Protein AF-A0ABD3YWT9-F1 (afdb_monomer_lite)

Secondary structure (DSSP, 8-state):
--TT-HHHHHHHHHHTT---HHHHHHHHHHHHHHHHHHHHHHHHHS--TTSPPPHHHHHHHHHHHHHHHHHHHHHHTGGGG-SSPEETTT--HHHHHHHHT--HHHHHHHHHHHHHHSS--HHHHHTSTT--HHHHHHHHHHEE-

Structure (mmCIF, N/CA/C/O backbone):
data_AF-A0ABD3YWT9-F1
#
_entry.id   AF-A0ABD3YWT9-F1
#
loop_
_atom_site.group_PDB
_atom_site.id
_atom_site.type_symbol
_atom_site.label_atom_id
_ato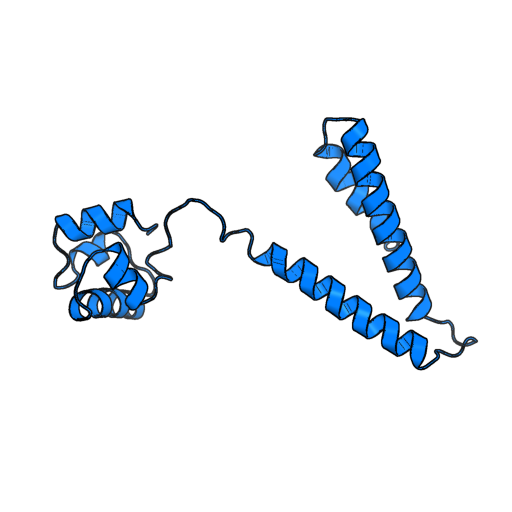m_site.label_alt_id
_atom_site.label_comp_id
_atom_site.label_asym_id
_atom_site.label_entity_id
_atom_site.label_seq_id
_atom_site.pdbx_PDB_ins_code
_atom_site.Cartn_x
_atom_site.Cartn_y
_atom_site.Cartn_z
_atom_site.occupancy
_atom_site.B_iso_or_equiv
_atom_site.auth_seq_id
_atom_site.auth_comp_id
_atom_site.auth_asym_id
_atom_site.auth_atom_id
_atom_site.pdbx_PDB_model_num
ATOM 1 N N . MET A 1 1 ? -4.348 1.782 -29.805 1.00 53.03 1 MET A N 1
ATOM 2 C CA . MET A 1 1 ? -3.128 2.455 -29.292 1.00 53.03 1 MET A CA 1
ATOM 3 C C . MET A 1 1 ? -2.032 1.419 -29.052 1.00 53.03 1 MET A C 1
ATOM 5 O O . MET A 1 1 ? -2.349 0.334 -28.583 1.00 53.03 1 MET A O 1
ATOM 9 N N . GLY A 1 2 ? -0.771 1.710 -29.394 1.00 62.09 2 GLY A N 1
ATOM 10 C CA . GLY A 1 2 ? 0.350 0.763 -29.243 1.00 62.09 2 GLY A CA 1
ATOM 11 C C . GLY A 1 2 ? 0.884 0.644 -27.805 1.00 62.09 2 GLY A C 1
ATOM 12 O O . GLY A 1 2 ? 0.723 1.565 -26.997 1.00 62.09 2 GLY A O 1
ATOM 13 N N . LYS A 1 3 ? 1.565 -0.471 -27.479 1.00 56.53 3 LYS A N 1
ATOM 14 C CA . LYS A 1 3 ? 2.123 -0.746 -26.132 1.00 56.53 3 LYS A CA 1
ATOM 15 C C . LYS A 1 3 ? 2.998 0.402 -25.596 1.00 56.53 3 LYS A C 1
ATOM 17 O O . LYS A 1 3 ? 2.856 0.759 -24.429 1.00 56.53 3 LYS A O 1
ATOM 22 N N . GLY A 1 4 ? 3.789 1.046 -26.460 1.00 61.28 4 GLY A N 1
ATOM 23 C CA . GLY A 1 4 ? 4.683 2.161 -26.112 1.00 61.28 4 GLY A CA 1
ATOM 24 C C . GLY A 1 4 ? 4.012 3.500 -25.773 1.00 61.28 4 GLY A C 1
ATOM 25 O O . GLY A 1 4 ? 4.690 4.395 -25.291 1.00 61.28 4 GLY A O 1
ATOM 26 N N . GLN A 1 5 ? 2.698 3.658 -25.970 1.00 73.19 5 GLN A N 1
ATOM 27 C CA . GLN A 1 5 ? 1.983 4.905 -25.648 1.00 73.19 5 GLN A CA 1
ATOM 28 C C . GLN A 1 5 ? 1.387 4.909 -24.230 1.00 73.19 5 GLN A C 1
ATOM 30 O O . GLN A 1 5 ? 0.233 5.281 -24.033 1.00 73.19 5 GLN A O 1
ATOM 35 N N . TYR A 1 6 ? 2.134 4.427 -23.236 1.00 75.56 6 TYR A N 1
ATOM 36 C CA . TYR A 1 6 ? 1.657 4.367 -21.848 1.00 75.56 6 TYR A CA 1
ATOM 37 C C . TYR A 1 6 ? 1.515 5.755 -21.213 1.00 75.56 6 TYR A C 1
ATOM 39 O O . TYR A 1 6 ? 0.568 5.965 -20.466 1.00 75.56 6 TYR A O 1
ATOM 47 N N . ILE A 1 7 ? 2.375 6.710 -21.582 1.00 76.62 7 ILE A N 1
ATOM 48 C CA . ILE A 1 7 ? 2.304 8.111 -21.134 1.00 76.62 7 ILE A CA 1
ATOM 49 C C . ILE A 1 7 ? 0.966 8.728 -21.552 1.00 76.62 7 ILE A C 1
ATOM 51 O O . ILE A 1 7 ? 0.258 9.286 -20.726 1.00 76.62 7 ILE A O 1
ATOM 55 N N . ASN A 1 8 ? 0.560 8.522 -22.810 1.00 81.00 8 ASN A N 1
ATOM 56 C CA . ASN A 1 8 ? -0.718 9.019 -23.326 1.00 81.00 8 ASN A CA 1
ATOM 57 C C . ASN A 1 8 ? -1.921 8.387 -22.612 1.00 81.00 8 ASN A C 1
ATOM 59 O O . ASN A 1 8 ? -2.934 9.050 -22.430 1.00 81.00 8 ASN A O 1
ATOM 63 N N . ARG A 1 9 ? -1.820 7.113 -22.203 1.00 83.62 9 ARG A N 1
ATOM 64 C CA . ARG A 1 9 ? -2.879 6.436 -21.434 1.00 83.62 9 ARG A CA 1
ATOM 65 C C . ARG A 1 9 ? -2.971 6.959 -20.003 1.00 83.62 9 ARG A C 1
ATOM 67 O O . ARG A 1 9 ? -4.075 7.178 -19.525 1.00 83.62 9 ARG A O 1
ATOM 74 N N . LEU A 1 10 ? -1.827 7.163 -19.347 1.00 78.25 10 LEU A N 1
ATOM 75 C CA . LEU A 1 10 ? -1.756 7.797 -18.030 1.00 78.25 10 LEU A CA 1
ATOM 76 C C . LEU A 1 10 ? -2.359 9.198 -18.092 1.00 78.25 10 LEU A C 1
ATOM 78 O O . LEU A 1 10 ? -3.263 9.496 -17.321 1.00 78.25 10 LEU A O 1
ATOM 82 N N . TRP A 1 11 ? -1.919 10.013 -19.056 1.00 81.81 11 TRP A N 1
ATOM 83 C CA . TRP A 1 11 ? -2.442 11.359 -19.256 1.00 81.81 11 TRP A CA 1
ATOM 84 C C . TRP A 1 11 ? -3.956 11.364 -19.467 1.00 81.81 11 TRP A C 1
ATOM 86 O O . TRP A 1 11 ? -4.648 12.058 -18.736 1.00 81.81 11 TRP A O 1
ATOM 96 N N . ALA A 1 12 ? -4.473 10.543 -20.387 1.00 83.19 12 ALA A N 1
ATOM 97 C CA . ALA A 1 12 ? -5.911 10.449 -20.643 1.00 83.19 12 ALA A CA 1
ATOM 98 C C . ALA A 1 12 ? -6.717 10.080 -19.386 1.00 83.19 12 ALA A C 1
ATOM 100 O O . ALA A 1 12 ? -7.780 10.640 -19.165 1.00 83.19 12 ALA A O 1
ATOM 101 N N . PHE A 1 13 ? -6.196 9.187 -18.538 1.00 81.75 13 PHE A N 1
ATOM 102 C CA . PHE A 1 13 ? -6.847 8.833 -17.276 1.00 81.75 13 PHE A CA 1
ATOM 103 C C . PHE A 1 13 ? -6.912 10.010 -16.288 1.00 81.75 13 PHE A C 1
ATOM 105 O O . PHE A 1 13 ? -7.933 10.216 -15.640 1.00 81.75 13 PHE A O 1
ATOM 112 N N . MET A 1 14 ? -5.836 10.791 -16.160 1.00 77.69 14 MET A N 1
ATOM 113 C CA . MET A 1 14 ? -5.822 11.940 -15.244 1.00 77.69 14 MET A CA 1
ATOM 114 C C . MET A 1 14 ? -6.602 13.139 -15.787 1.00 77.69 14 MET A C 1
ATOM 116 O O . MET A 1 14 ? -7.187 13.878 -14.996 1.00 77.69 14 MET A O 1
ATOM 120 N N . ASP A 1 15 ? -6.625 13.328 -17.108 1.00 78.44 15 ASP A N 1
ATOM 121 C CA . ASP A 1 15 ? -7.277 14.454 -17.788 1.00 78.44 15 ASP A CA 1
ATOM 122 C C . ASP A 1 15 ? -8.766 14.586 -17.423 1.00 78.44 15 ASP A C 1
ATOM 124 O O . ASP A 1 15 ? -9.255 15.704 -17.239 1.00 78.44 15 ASP A O 1
ATOM 128 N N . ASP A 1 16 ? -9.441 13.446 -17.239 1.00 75.81 16 ASP A N 1
ATOM 129 C CA . ASP A 1 16 ? -10.857 13.339 -16.866 1.00 75.81 16 ASP A CA 1
ATOM 130 C C . ASP A 1 16 ? -11.125 13.727 -15.398 1.00 75.81 16 ASP A C 1
ATOM 132 O O . ASP A 1 16 ? -12.252 14.059 -15.030 1.00 75.81 16 ASP A O 1
ATOM 136 N N . SER A 1 17 ? -10.094 13.705 -14.547 1.00 74.75 17 SER A N 1
ATOM 137 C CA . SER A 1 17 ? -10.210 13.954 -13.100 1.00 74.75 17 SER A CA 1
ATOM 138 C C . SER A 1 17 ? -9.847 15.380 -12.670 1.00 74.75 17 SER A C 1
ATOM 140 O O . SER A 1 17 ? -10.109 15.765 -11.529 1.00 74.75 17 SER A O 1
ATOM 142 N N . ILE A 1 18 ? -9.270 16.188 -13.569 1.00 74.06 18 ILE A N 1
ATOM 143 C CA . ILE A 1 18 ? -8.785 17.539 -13.260 1.00 74.06 18 ILE A CA 1
ATOM 144 C C . ILE A 1 18 ? -9.646 18.577 -13.986 1.00 74.06 18 ILE A C 1
ATOM 146 O O . ILE A 1 18 ? -9.556 18.755 -15.200 1.00 74.06 18 ILE A O 1
ATOM 150 N N . THR A 1 19 ? -10.457 19.309 -13.222 1.00 74.44 19 THR A N 1
ATOM 151 C CA . THR A 1 19 ? -11.407 20.309 -13.741 1.00 74.44 19 THR A CA 1
ATOM 152 C C . THR A 1 19 ? -10.776 21.673 -14.042 1.00 74.44 19 THR A C 1
ATOM 154 O O . THR A 1 19 ? -11.304 22.422 -14.861 1.00 74.44 19 THR A O 1
ATOM 157 N N . SER A 1 20 ? -9.649 22.012 -13.404 1.00 81.44 20 SER A N 1
ATOM 158 C CA . SER A 1 20 ? -8.941 23.288 -13.594 1.00 81.44 20 SER A CA 1
ATOM 159 C C . SER A 1 20 ? -7.884 23.193 -14.697 1.00 81.44 20 SER A C 1
ATOM 161 O O . SER A 1 20 ? -7.031 22.308 -14.656 1.00 81.44 20 SER A O 1
ATOM 163 N N . SER A 1 21 ? -7.889 24.139 -15.643 1.00 76.62 21 SER A N 1
ATOM 164 C CA . SER A 1 21 ? -6.935 24.183 -16.761 1.00 76.62 21 SER A CA 1
ATOM 165 C C . SER A 1 21 ? -5.488 24.412 -16.313 1.00 76.62 21 SER A C 1
ATOM 167 O O . SER A 1 21 ? -4.594 23.725 -16.791 1.00 76.62 21 SER A O 1
ATOM 169 N N . SER A 1 22 ? -5.244 25.297 -15.342 1.00 75.19 22 SER A N 1
ATOM 170 C CA . SER A 1 22 ? -3.890 25.548 -14.824 1.00 75.19 22 SER A CA 1
ATOM 171 C C . SER A 1 22 ? -3.325 24.348 -14.060 1.00 75.19 22 SER A C 1
ATOM 173 O O . SER A 1 22 ? -2.145 24.022 -14.185 1.00 75.19 22 SER A O 1
ATOM 175 N N . ASN A 1 23 ? -4.175 23.641 -13.310 1.00 70.56 23 ASN A N 1
ATOM 176 C CA . ASN A 1 23 ? -3.776 22.402 -12.641 1.00 70.56 23 ASN A CA 1
ATOM 177 C C . ASN A 1 23 ? -3.558 21.270 -13.649 1.00 70.56 23 ASN A C 1
ATOM 179 O O . ASN A 1 23 ? -2.677 20.438 -13.441 1.00 70.56 23 ASN A O 1
ATOM 183 N N . LYS A 1 24 ? -4.326 21.252 -14.745 1.00 78.31 24 LYS A N 1
ATOM 184 C CA . LYS A 1 24 ? -4.158 20.304 -15.847 1.00 78.31 24 LYS A CA 1
ATOM 185 C C . LYS A 1 24 ? -2.799 20.508 -16.523 1.00 78.31 24 LYS A C 1
ATOM 187 O O . LYS A 1 24 ? -2.059 19.541 -16.670 1.00 78.31 24 LYS A O 1
ATOM 192 N N . ASP A 1 25 ? -2.405 21.745 -16.816 1.00 78.12 25 ASP A N 1
ATOM 193 C CA . ASP A 1 25 ? -1.090 22.043 -17.404 1.00 78.12 25 ASP A CA 1
ATOM 194 C C . ASP A 1 25 ? 0.075 21.630 -16.487 1.00 78.12 25 ASP A C 1
ATOM 196 O O . ASP A 1 25 ? 1.042 21.007 -16.938 1.00 78.12 25 ASP A O 1
ATOM 200 N N . LEU A 1 26 ? -0.032 21.908 -15.181 1.00 72.75 26 LEU A N 1
ATOM 201 C CA . LEU A 1 26 ? 0.981 21.499 -14.206 1.00 72.75 26 LEU A CA 1
ATOM 202 C C . LEU A 1 26 ? 1.060 19.969 -14.077 1.00 72.75 26 LEU A C 1
ATOM 204 O O . LEU A 1 26 ? 2.151 19.402 -14.156 1.00 72.75 26 LEU A O 1
ATOM 208 N N . ALA A 1 27 ? -0.081 19.288 -13.948 1.00 71.56 27 ALA A N 1
ATOM 209 C CA . ALA A 1 27 ? -0.135 17.828 -13.884 1.00 71.56 27 ALA A CA 1
ATOM 210 C C . ALA A 1 27 ? 0.442 17.189 -15.155 1.00 71.56 27 ALA A C 1
ATOM 212 O O . ALA A 1 27 ? 1.219 16.235 -15.075 1.00 71.56 27 ALA A O 1
ATOM 213 N N . LYS A 1 28 ? 0.143 17.762 -16.325 1.00 78.56 28 LYS A N 1
ATOM 214 C CA . LYS A 1 28 ? 0.700 17.318 -17.603 1.00 78.56 28 LYS A CA 1
ATOM 215 C C . LYS A 1 28 ? 2.220 17.401 -17.612 1.00 78.56 28 LYS A C 1
ATOM 217 O O . LYS A 1 28 ? 2.873 16.448 -18.025 1.00 78.56 28 LYS A O 1
ATOM 222 N N . SER A 1 29 ? 2.790 18.495 -17.106 1.00 77.50 29 SER A N 1
ATOM 223 C CA . SER A 1 29 ? 4.246 18.678 -17.061 1.00 77.50 29 SER A CA 1
ATOM 224 C C . SER A 1 29 ? 4.962 17.599 -16.235 1.00 77.50 29 SER A C 1
ATOM 226 O O . SER A 1 29 ? 6.009 17.099 -16.648 1.00 77.50 29 SER A O 1
ATOM 228 N N . HIS A 1 30 ? 4.372 17.168 -15.115 1.00 74.31 30 HIS A N 1
ATOM 229 C CA . HIS A 1 30 ? 4.922 16.090 -14.287 1.00 74.31 30 HIS A CA 1
ATOM 230 C C . HIS A 1 30 ? 4.876 14.738 -15.003 1.00 74.31 30 HIS A C 1
ATOM 232 O O . HIS A 1 30 ? 5.805 13.936 -14.910 1.00 74.31 30 HIS A O 1
ATOM 238 N N . VAL A 1 31 ? 3.800 14.489 -15.739 1.00 76.44 31 VAL A N 1
ATOM 239 C CA . VAL A 1 31 ? 3.556 13.217 -16.428 1.00 76.44 31 VAL A CA 1
ATOM 240 C C . VAL A 1 31 ? 4.420 13.108 -17.674 1.00 76.44 31 VAL A C 1
ATOM 242 O O . VAL A 1 31 ? 4.977 12.044 -17.943 1.00 76.44 31 VAL A O 1
ATOM 245 N N . ASP A 1 32 ? 4.603 14.221 -18.381 1.00 80.50 32 ASP A N 1
ATOM 246 C CA . ASP A 1 32 ? 5.551 14.340 -19.483 1.00 80.50 32 ASP A CA 1
ATOM 247 C C . ASP A 1 32 ? 6.988 14.116 -18.980 1.00 80.50 32 ASP A C 1
ATOM 249 O O . ASP A 1 32 ? 7.741 13.362 -19.599 1.00 80.50 32 ASP A O 1
ATOM 253 N N . TYR A 1 33 ? 7.358 14.688 -17.827 1.00 79.56 33 TYR A N 1
ATOM 254 C CA . TYR A 1 33 ? 8.665 14.457 -17.203 1.00 79.56 33 TYR A CA 1
ATOM 255 C C . TYR A 1 33 ? 8.881 12.983 -16.828 1.00 79.56 33 TYR A C 1
ATOM 257 O O . TYR A 1 33 ? 9.877 12.380 -17.240 1.00 79.56 33 TYR A O 1
ATOM 265 N N . LEU A 1 34 ? 7.932 12.379 -16.106 1.00 78.12 34 LEU A N 1
ATOM 266 C CA . LEU A 1 34 ? 7.980 10.963 -15.731 1.00 78.12 34 LEU A CA 1
ATOM 267 C C . LEU A 1 34 ? 8.063 10.068 -16.971 1.00 78.12 34 LEU A C 1
ATOM 269 O O . LEU A 1 34 ? 8.849 9.123 -17.019 1.00 78.12 34 LEU A O 1
ATOM 273 N N . GLY A 1 35 ? 7.275 10.384 -17.995 1.00 79.38 35 GLY A N 1
ATOM 274 C CA . GLY A 1 35 ? 7.262 9.670 -19.259 1.00 79.38 35 GLY A CA 1
ATOM 275 C C . GLY A 1 35 ? 8.592 9.745 -20.006 1.00 79.38 35 GLY A C 1
ATOM 276 O O . GLY A 1 35 ? 9.118 8.715 -20.438 1.00 79.38 35 GLY A O 1
ATOM 277 N N . ALA A 1 36 ? 9.172 10.941 -20.112 1.00 82.12 36 ALA A N 1
ATOM 278 C CA . ALA A 1 36 ? 10.486 11.142 -20.714 1.00 82.12 36 ALA A CA 1
ATOM 279 C C . ALA A 1 36 ? 11.575 10.369 -19.955 1.00 82.12 36 ALA A C 1
ATOM 281 O O . ALA A 1 36 ? 12.426 9.723 -20.575 1.00 82.12 36 ALA A O 1
ATOM 282 N N . TRP A 1 37 ? 11.514 10.373 -18.622 1.00 81.38 37 TRP A N 1
ATOM 283 C CA . TRP A 1 37 ? 12.437 9.624 -17.775 1.00 81.38 37 TRP A CA 1
ATOM 284 C C . TRP A 1 37 ? 12.287 8.104 -17.943 1.00 81.38 37 TRP A C 1
ATOM 286 O O . TRP A 1 37 ? 13.281 7.423 -18.205 1.00 81.38 37 TRP A O 1
ATOM 296 N N . LEU A 1 38 ? 11.063 7.563 -17.892 1.00 76.12 38 LEU A N 1
ATOM 297 C CA . LEU A 1 38 ? 10.789 6.133 -18.098 1.00 76.12 38 LEU A CA 1
ATOM 298 C C . LEU A 1 38 ? 11.249 5.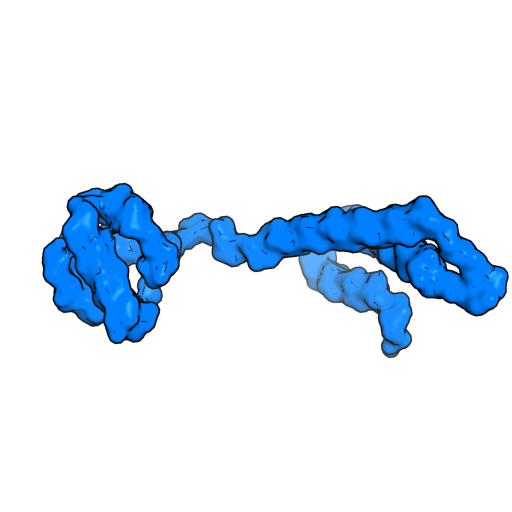668 -19.484 1.00 76.12 38 LEU A C 1
ATOM 300 O O . LEU A 1 38 ? 11.873 4.613 -19.621 1.00 76.12 38 LEU A O 1
ATOM 304 N N . GLN A 1 39 ? 10.991 6.467 -20.522 1.00 79.75 39 GLN A N 1
ATOM 305 C CA . GLN A 1 39 ? 11.435 6.161 -21.879 1.00 79.75 39 GLN A CA 1
ATOM 306 C C . GLN A 1 39 ? 12.966 6.213 -22.007 1.00 79.75 39 GLN A C 1
ATOM 308 O O . GLN A 1 39 ? 13.544 5.377 -22.707 1.00 79.75 39 GLN A O 1
ATOM 313 N N . GLY A 1 40 ? 13.623 7.160 -21.333 1.00 79.38 40 GLY A N 1
ATOM 314 C CA . GLY A 1 40 ? 15.082 7.240 -21.245 1.00 79.38 40 GLY A CA 1
ATOM 315 C C . GLY A 1 40 ? 15.683 5.999 -20.587 1.00 79.38 40 GLY A C 1
ATOM 316 O O . GLY A 1 40 ? 16.535 5.341 -21.184 1.00 79.38 40 GLY A O 1
ATOM 317 N N . SER A 1 41 ? 15.173 5.620 -19.415 1.00 72.56 41 SER A N 1
ATOM 318 C CA . SER A 1 41 ? 15.593 4.422 -18.676 1.00 72.56 41 SER A CA 1
ATOM 319 C C . SER A 1 41 ? 15.347 3.130 -19.463 1.00 72.56 41 SER A C 1
ATOM 321 O O . SER A 1 41 ? 16.206 2.246 -19.495 1.00 72.56 41 SER A O 1
ATOM 323 N N . TYR A 1 42 ? 14.218 3.026 -20.173 1.00 73.06 42 TYR A N 1
ATOM 324 C CA . TYR A 1 42 ? 13.931 1.889 -21.051 1.00 73.06 42 TYR A CA 1
ATOM 325 C C . TYR A 1 42 ? 14.948 1.771 -22.192 1.00 73.06 42 TYR A C 1
ATOM 327 O O . TYR A 1 42 ? 15.488 0.692 -22.423 1.00 73.06 42 TYR A O 1
ATOM 335 N N . LYS A 1 43 ? 15.262 2.876 -22.882 1.00 75.56 43 LYS A N 1
ATOM 336 C CA . LYS A 1 43 ? 16.278 2.888 -23.951 1.00 75.56 43 LYS A CA 1
ATOM 337 C C . LYS A 1 43 ? 17.666 2.522 -23.429 1.00 75.56 43 LYS A C 1
ATOM 339 O O . LYS A 1 43 ? 18.409 1.823 -24.109 1.00 75.56 43 LYS A O 1
ATOM 344 N N . LEU A 1 44 ? 18.001 2.988 -22.228 1.00 71.44 44 LEU A N 1
ATOM 345 C CA . LEU A 1 44 ? 19.285 2.729 -21.582 1.00 71.44 44 LEU A CA 1
ATOM 346 C C . LEU A 1 44 ? 19.461 1.243 -21.237 1.00 71.44 44 LEU A C 1
ATOM 348 O O . LEU A 1 44 ? 20.542 0.699 -21.412 1.00 71.44 44 LEU A O 1
ATOM 352 N N . THR A 1 45 ? 18.388 0.591 -20.784 1.00 68.31 45 THR A N 1
ATOM 353 C CA . THR A 1 45 ? 18.370 -0.834 -20.402 1.00 68.31 45 THR A CA 1
ATOM 354 C C . THR A 1 45 ? 18.157 -1.790 -21.575 1.00 68.31 45 THR A C 1
ATOM 356 O O . THR A 1 45 ? 18.521 -2.956 -21.476 1.00 68.31 45 THR A O 1
ATOM 359 N N . ASN A 1 46 ? 17.598 -1.309 -22.689 1.00 67.31 46 ASN A N 1
ATOM 360 C CA . ASN A 1 46 ? 17.294 -2.097 -23.887 1.00 67.31 46 ASN A CA 1
ATOM 361 C C . ASN A 1 46 ? 18.100 -1.587 -25.089 1.00 67.31 46 ASN A C 1
ATOM 363 O O . ASN A 1 46 ? 17.541 -1.208 -26.123 1.00 67.31 46 ASN A O 1
ATOM 367 N N . LYS A 1 47 ? 19.429 -1.547 -24.947 1.00 72.25 47 LYS A N 1
ATOM 368 C CA . LYS A 1 47 ? 20.328 -1.238 -26.063 1.00 72.25 47 LYS A CA 1
ATOM 369 C C . LYS A 1 47 ? 20.247 -2.333 -27.130 1.00 72.25 47 LYS A C 1
ATOM 371 O O . LYS A 1 47 ? 20.146 -3.518 -26.823 1.00 72.25 47 LYS A O 1
ATOM 376 N N . GLY A 1 48 ? 20.265 -1.923 -28.398 1.00 65.06 48 GLY A N 1
ATOM 377 C CA . GLY A 1 48 ? 20.327 -2.854 -29.525 1.00 65.06 48 GLY A CA 1
ATOM 378 C C . GLY A 1 48 ? 21.672 -3.581 -29.576 1.00 65.06 48 GLY A C 1
ATOM 379 O O . GLY A 1 48 ? 22.657 -3.101 -29.024 1.00 65.06 48 GLY A O 1
ATOM 380 N N . VAL A 1 49 ? 21.733 -4.693 -30.311 1.00 59.25 49 VAL A N 1
ATOM 381 C CA . VAL A 1 49 ? 22.909 -5.590 -30.428 1.00 59.25 49 VAL A CA 1
ATOM 382 C C . VAL A 1 49 ? 24.200 -4.933 -30.953 1.00 59.25 49 VAL A C 1
ATOM 384 O O . VAL A 1 49 ? 25.237 -5.579 -31.020 1.00 59.25 49 VAL A O 1
ATOM 387 N N . HIS A 1 50 ? 24.145 -3.653 -31.326 1.00 71.44 50 HIS A N 1
ATOM 388 C CA . HIS A 1 50 ? 25.269 -2.856 -31.819 1.00 71.44 50 HIS A CA 1
ATOM 389 C C . HIS A 1 50 ? 25.745 -1.781 -30.825 1.00 71.44 50 HIS A C 1
ATOM 391 O O . HIS A 1 50 ? 26.550 -0.930 -31.195 1.00 71.44 50 HIS A O 1
ATOM 397 N N . SER A 1 51 ? 25.236 -1.762 -29.590 1.00 76.25 51 SER A N 1
ATOM 398 C CA . SER A 1 51 ? 25.628 -0.787 -28.569 1.00 76.25 51 SER A CA 1
ATOM 399 C C . SER A 1 51 ? 25.924 -1.484 -27.247 1.00 76.25 51 SER A C 1
ATOM 401 O O . SER A 1 51 ? 25.107 -2.255 -26.751 1.00 76.25 51 SER A O 1
ATOM 403 N N . GLU A 1 52 ? 27.085 -1.193 -26.662 1.00 70.38 52 GLU A N 1
ATOM 404 C CA . GLU A 1 52 ? 27.458 -1.752 -25.365 1.00 70.38 52 GLU A CA 1
ATOM 405 C C . GLU A 1 52 ? 26.801 -0.983 -24.211 1.00 70.38 52 GLU A C 1
ATOM 407 O O . GLU A 1 52 ? 26.761 0.254 -24.182 1.00 70.38 52 GLU A O 1
ATOM 412 N N . LEU A 1 53 ? 26.256 -1.736 -23.254 1.00 75.75 53 LEU A N 1
ATOM 413 C CA . LEU A 1 53 ? 25.758 -1.225 -21.982 1.00 75.75 53 LEU A CA 1
ATOM 414 C C . LEU A 1 53 ? 26.937 -1.017 -21.034 1.00 75.75 53 LEU A C 1
ATOM 416 O O . LEU A 1 53 ? 27.648 -1.963 -20.702 1.00 75.75 53 LEU A O 1
ATOM 420 N N . THR A 1 54 ? 27.128 0.208 -20.556 1.00 81.88 54 THR A N 1
ATOM 421 C CA . THR A 1 54 ? 28.171 0.491 -19.569 1.00 81.88 54 THR A CA 1
ATOM 422 C C . THR A 1 54 ? 27.710 0.101 -18.164 1.00 81.88 54 THR A C 1
ATOM 424 O O . THR A 1 54 ? 26.522 0.150 -17.833 1.00 81.88 54 THR A O 1
ATOM 427 N N . GLN A 1 55 ? 28.661 -0.217 -17.285 1.00 79.69 55 GLN A N 1
ATOM 428 C CA . GLN A 1 55 ? 28.371 -0.511 -15.879 1.00 79.69 55 GLN A CA 1
ATOM 429 C C . GLN A 1 55 ? 27.638 0.647 -15.176 1.00 79.69 55 GLN A C 1
ATOM 431 O O . GLN A 1 55 ? 26.743 0.415 -14.363 1.00 79.69 55 GLN A O 1
ATOM 436 N N . ILE A 1 56 ? 27.986 1.899 -15.501 1.00 80.75 56 ILE A N 1
ATOM 437 C CA . ILE A 1 56 ? 27.356 3.099 -14.927 1.00 80.75 56 ILE A CA 1
ATOM 438 C C . ILE A 1 56 ? 25.886 3.189 -15.345 1.00 80.75 56 ILE A C 1
ATOM 440 O O . ILE A 1 56 ? 25.028 3.491 -14.518 1.00 80.75 56 ILE A O 1
ATOM 444 N N . GLU A 1 57 ? 25.582 2.913 -16.613 1.00 73.19 57 GLU A N 1
ATOM 445 C CA . GLU A 1 57 ? 24.211 2.896 -17.123 1.00 73.19 57 GLU A CA 1
ATOM 446 C C . GLU A 1 57 ? 23.377 1.798 -16.457 1.00 73.19 57 GLU A C 1
ATOM 448 O O . GLU A 1 57 ? 22.280 2.073 -15.967 1.00 73.19 57 GLU A O 1
ATOM 453 N N . ALA A 1 58 ? 23.924 0.583 -16.358 1.00 76.69 58 ALA A N 1
ATOM 454 C CA . ALA A 1 58 ? 23.269 -0.527 -15.667 1.00 76.69 58 ALA A CA 1
ATOM 455 C C . ALA A 1 58 ? 22.985 -0.186 -14.194 1.00 76.69 58 ALA A C 1
ATOM 457 O O . ALA A 1 58 ? 21.869 -0.371 -13.709 1.00 76.69 58 ALA A O 1
ATOM 458 N N . THR A 1 59 ? 23.973 0.390 -13.504 1.00 77.12 59 THR A N 1
ATOM 459 C CA . THR A 1 59 ? 23.840 0.824 -12.106 1.00 77.12 59 THR A CA 1
ATOM 460 C C . THR A 1 59 ? 22.729 1.863 -11.968 1.00 77.12 59 THR A C 1
ATOM 462 O O . THR A 1 59 ? 21.827 1.692 -11.150 1.00 77.12 59 THR A O 1
ATOM 465 N N . LYS A 1 60 ? 22.725 2.908 -12.806 1.00 79.25 60 LYS A N 1
ATOM 466 C CA . LYS A 1 60 ? 21.689 3.950 -12.769 1.00 79.25 60 LYS A CA 1
ATOM 467 C C . LYS A 1 60 ? 20.292 3.367 -12.951 1.00 79.25 60 LYS A C 1
ATOM 469 O O . LYS A 1 60 ? 19.408 3.705 -12.172 1.00 79.25 60 LYS A O 1
ATOM 474 N N . ALA A 1 61 ? 20.097 2.476 -13.920 1.00 74.56 61 ALA A N 1
ATOM 475 C CA . ALA A 1 61 ? 18.795 1.862 -14.167 1.00 74.56 61 ALA A CA 1
ATOM 476 C C . ALA A 1 61 ? 18.256 1.085 -12.954 1.00 74.56 61 ALA A C 1
ATOM 478 O O . ALA A 1 61 ? 17.078 1.212 -12.612 1.00 74.56 61 ALA A O 1
ATOM 479 N N . VAL A 1 62 ? 19.119 0.322 -12.275 1.00 77.56 62 VAL A N 1
ATOM 480 C CA . VAL A 1 62 ? 18.746 -0.440 -11.074 1.00 77.56 62 VAL A CA 1
ATOM 481 C C . VAL A 1 62 ? 18.334 0.499 -9.939 1.00 77.56 62 VAL A C 1
ATOM 483 O O . VAL A 1 62 ? 17.235 0.363 -9.403 1.00 77.56 62 VAL A O 1
ATOM 486 N N . PHE A 1 63 ? 19.166 1.490 -9.606 1.00 78.75 63 PHE A N 1
ATOM 487 C CA . PHE A 1 63 ? 18.873 2.436 -8.521 1.00 78.75 63 PHE A CA 1
ATOM 488 C C . PHE A 1 63 ? 17.598 3.241 -8.782 1.00 78.75 63 PHE A C 1
ATOM 490 O O . PHE A 1 63 ? 16.749 3.363 -7.904 1.00 78.75 63 PHE A O 1
ATOM 497 N N . HIS A 1 64 ? 17.428 3.739 -10.004 1.00 76.81 64 HIS A N 1
ATOM 498 C CA . HIS A 1 64 ? 16.239 4.482 -10.408 1.00 76.81 64 HIS A CA 1
ATOM 499 C C . HIS A 1 64 ? 14.953 3.653 -10.312 1.00 76.81 64 HIS A C 1
ATOM 501 O O . HIS A 1 64 ? 13.918 4.181 -9.910 1.00 76.81 64 HIS A O 1
ATOM 507 N N . THR A 1 65 ? 15.025 2.354 -10.612 1.00 75.69 65 THR A N 1
ATOM 508 C CA . THR A 1 65 ? 13.892 1.435 -10.438 1.00 75.69 65 THR A CA 1
ATOM 509 C C . THR A 1 65 ? 13.532 1.275 -8.961 1.00 75.69 65 THR A C 1
ATOM 511 O O . THR A 1 65 ? 12.361 1.380 -8.608 1.00 75.69 65 THR A O 1
ATOM 514 N N . TYR A 1 66 ? 14.523 1.074 -8.086 1.00 77.06 66 TYR A N 1
ATOM 515 C CA . TYR A 1 66 ? 14.278 0.942 -6.646 1.00 77.06 66 TYR A CA 1
ATOM 516 C C . TYR A 1 66 ? 13.699 2.210 -6.019 1.00 77.06 66 TYR A C 1
ATOM 518 O O . TYR A 1 66 ? 12.761 2.110 -5.233 1.00 77.06 66 TYR A O 1
ATOM 526 N N . LEU A 1 67 ? 14.216 3.386 -6.385 1.00 77.06 67 LEU A N 1
ATOM 527 C CA . LEU A 1 67 ? 13.692 4.664 -5.895 1.00 77.06 67 LEU A CA 1
ATOM 528 C C . LEU A 1 67 ? 12.230 4.861 -6.316 1.00 77.06 67 LEU A C 1
ATOM 530 O O . LEU A 1 67 ? 11.387 5.132 -5.472 1.00 77.06 67 LEU A O 1
ATOM 534 N N . MET A 1 68 ? 11.903 4.599 -7.585 1.00 75.00 68 MET A N 1
ATOM 535 C CA . MET A 1 68 ? 10.521 4.686 -8.069 1.00 75.00 68 MET A CA 1
ATOM 536 C C . MET A 1 68 ? 9.586 3.707 -7.346 1.00 75.00 68 MET A C 1
ATOM 538 O O . MET A 1 68 ? 8.465 4.065 -6.996 1.00 75.00 68 MET A O 1
ATOM 542 N N . ILE A 1 69 ? 10.022 2.462 -7.126 1.00 74.38 69 ILE A N 1
ATOM 543 C CA . ILE A 1 69 ? 9.230 1.480 -6.374 1.00 74.38 69 ILE A CA 1
ATOM 544 C C . ILE A 1 69 ? 9.024 1.955 -4.933 1.00 74.38 69 ILE A C 1
ATOM 546 O O . ILE A 1 69 ? 7.919 1.813 -4.421 1.00 74.38 69 ILE A O 1
ATOM 550 N N . SER A 1 70 ? 10.050 2.527 -4.295 1.00 73.19 70 SER A N 1
ATOM 551 C CA . SER A 1 70 ? 9.948 3.086 -2.942 1.00 73.19 70 SER A CA 1
ATOM 552 C C . SER A 1 70 ? 8.849 4.145 -2.856 1.00 73.19 70 SER A C 1
ATOM 554 O O . SER A 1 70 ? 8.007 4.063 -1.965 1.00 73.19 70 SER A O 1
ATOM 556 N N . ASP A 1 71 ? 8.810 5.073 -3.813 1.00 71.62 71 ASP A N 1
ATOM 557 C CA . ASP A 1 71 ? 7.783 6.117 -3.862 1.00 71.62 71 ASP A CA 1
ATOM 558 C C . ASP A 1 71 ? 6.387 5.516 -4.093 1.00 71.62 71 ASP A C 1
ATOM 560 O O . ASP A 1 71 ? 5.426 5.888 -3.430 1.00 71.62 71 ASP A O 1
ATOM 564 N N . ILE A 1 72 ? 6.249 4.525 -4.984 1.00 71.38 72 ILE A N 1
ATOM 565 C CA . ILE A 1 72 ? 4.960 3.845 -5.215 1.00 71.38 72 ILE A CA 1
ATOM 566 C C . ILE A 1 72 ? 4.483 3.102 -3.959 1.00 71.38 72 ILE A C 1
ATOM 568 O O . ILE A 1 72 ? 3.291 3.122 -3.649 1.00 71.38 72 ILE A O 1
ATOM 572 N N . LEU A 1 73 ? 5.392 2.441 -3.237 1.00 69.88 73 LEU A N 1
ATOM 573 C CA . LEU A 1 73 ? 5.065 1.688 -2.024 1.00 69.88 73 LEU A CA 1
ATOM 574 C C . LEU A 1 73 ? 4.502 2.582 -0.913 1.00 69.88 73 LEU A C 1
ATOM 576 O O . LEU A 1 73 ? 3.663 2.110 -0.144 1.00 69.88 73 LEU A O 1
ATOM 580 N N . GLU A 1 74 ? 4.902 3.853 -0.850 1.00 66.06 74 GLU A N 1
ATOM 581 C CA . GLU A 1 74 ? 4.309 4.835 0.067 1.00 66.06 74 GLU A CA 1
ATOM 582 C C . GLU A 1 74 ? 2.798 4.978 -0.175 1.00 66.06 74 GLU A C 1
ATOM 584 O O . GLU A 1 74 ? 1.999 4.954 0.764 1.00 66.06 74 GLU A O 1
ATOM 589 N N . TYR A 1 75 ? 2.387 5.016 -1.444 1.00 64.12 75 TYR A N 1
ATOM 590 C CA . TYR A 1 75 ? 0.990 5.215 -1.826 1.00 64.12 75 TYR A CA 1
ATOM 591 C C . TYR A 1 75 ? 0.131 3.945 -1.780 1.00 64.12 75 TYR A C 1
ATOM 593 O O . TYR A 1 75 ? -1.094 4.040 -1.696 1.00 64.12 75 TYR A O 1
ATOM 601 N N . ILE A 1 76 ? 0.737 2.753 -1.772 1.00 65.56 76 ILE A N 1
ATOM 602 C CA . ILE A 1 76 ? -0.000 1.481 -1.638 1.00 65.56 76 ILE A CA 1
ATOM 603 C C . ILE A 1 76 ? -0.653 1.345 -0.247 1.00 65.56 76 ILE A C 1
ATOM 605 O O . ILE A 1 76 ? -1.621 0.604 -0.094 1.00 65.56 76 ILE A O 1
ATOM 609 N N . ASN A 1 77 ? -0.204 2.114 0.751 1.00 56.91 77 ASN A N 1
ATOM 610 C CA . ASN A 1 77 ? -0.802 2.146 2.091 1.00 56.91 77 ASN A CA 1
ATOM 611 C C . ASN A 1 77 ? -1.761 3.329 2.337 1.00 56.91 77 ASN A C 1
ATOM 613 O O . ASN A 1 77 ? -2.123 3.574 3.489 1.00 56.91 77 ASN A O 1
ATOM 617 N N . LEU A 1 78 ? -2.221 4.047 1.303 1.00 53.50 78 LEU A N 1
ATOM 618 C CA . LEU A 1 78 ? -3.144 5.185 1.477 1.00 53.50 78 LEU A CA 1
ATOM 619 C C . LEU A 1 78 ? -4.508 4.824 2.097 1.00 53.50 78 LEU A C 1
ATOM 621 O O . LEU A 1 78 ? -5.191 5.710 2.605 1.00 53.50 78 LEU A O 1
ATOM 625 N N . GLU A 1 79 ? -4.873 3.542 2.167 1.00 49.94 79 GLU A N 1
ATOM 626 C CA . GLU A 1 79 ? -6.024 3.069 2.956 1.00 49.94 79 GLU A CA 1
ATOM 627 C C . GLU A 1 79 ? -5.838 3.286 4.480 1.00 49.94 79 GLU A C 1
ATOM 629 O O . GLU A 1 79 ? -6.791 3.159 5.245 1.00 49.94 79 GLU A O 1
ATOM 634 N N . LYS A 1 80 ? -4.634 3.643 4.964 1.00 51.69 80 LYS A N 1
ATOM 635 C CA . LYS A 1 80 ? -4.331 3.789 6.406 1.00 51.69 80 LYS A CA 1
ATOM 636 C C . LYS A 1 80 ? -4.286 5.220 6.945 1.00 51.69 80 LYS A C 1
ATOM 638 O O . LYS A 1 80 ? -3.939 5.407 8.109 1.00 51.69 80 LYS A O 1
ATOM 643 N N . HIS A 1 81 ? -4.704 6.213 6.162 1.00 45.09 81 HIS A N 1
ATOM 644 C CA . HIS A 1 81 ? -4.982 7.564 6.673 1.00 45.09 81 HIS A CA 1
ATOM 645 C C . HIS A 1 81 ? -6.459 7.949 6.547 1.00 45.09 81 HIS A C 1
ATOM 647 O O . HIS A 1 81 ? -6.812 9.111 6.355 1.00 45.09 81 HIS A O 1
ATOM 653 N N . SER A 1 82 ? -7.348 6.974 6.725 1.00 47.41 82 SER A N 1
ATOM 654 C CA . SER A 1 82 ? -8.688 7.288 7.194 1.00 47.41 82 SER A CA 1
ATOM 655 C C . SER A 1 82 ? -8.567 7.852 8.613 1.00 47.41 82 SER A C 1
ATOM 657 O O . SER A 1 82 ? -8.013 7.200 9.495 1.00 47.41 82 SER A O 1
ATOM 659 N N . ASN A 1 83 ? -9.161 9.015 8.880 1.00 52.62 83 ASN A N 1
ATOM 660 C CA . ASN A 1 83 ? -9.603 9.404 10.231 1.00 52.62 83 ASN A CA 1
ATOM 661 C C . ASN A 1 83 ? -10.732 8.469 10.746 1.00 52.62 83 ASN A C 1
ATOM 663 O O . ASN A 1 83 ? -11.623 8.887 11.484 1.00 52.62 83 ASN A O 1
ATOM 667 N N . GLY A 1 84 ? -10.741 7.220 10.288 1.00 58.28 84 GLY A N 1
ATOM 668 C CA . GLY A 1 84 ? -11.712 6.177 10.528 1.00 58.28 84 GLY A CA 1
ATOM 669 C C . GLY A 1 84 ? -11.089 5.148 11.442 1.00 58.28 84 GLY A C 1
ATOM 670 O O . GLY A 1 84 ? -9.881 4.913 11.455 1.00 58.28 84 GLY A O 1
ATOM 671 N N . LYS A 1 85 ? -11.947 4.623 12.290 1.00 72.56 85 LYS A N 1
ATOM 672 C CA . LYS A 1 85 ? -11.601 3.798 13.427 1.00 72.56 85 LYS A CA 1
ATOM 673 C C . LYS A 1 85 ? -10.721 2.631 12.991 1.00 72.56 85 LYS A C 1
ATOM 675 O O . LYS A 1 85 ? -10.914 2.036 11.936 1.00 72.56 85 LYS A O 1
ATOM 680 N N . LYS A 1 86 ? -9.735 2.277 13.810 1.00 82.62 86 LYS A N 1
ATOM 681 C CA . LYS A 1 86 ? -8.879 1.128 13.503 1.00 82.62 86 LYS A CA 1
ATOM 682 C C . LYS A 1 86 ? -9.740 -0.137 13.429 1.00 82.62 86 LYS A C 1
ATOM 684 O O . LYS A 1 86 ? -10.664 -0.286 14.219 1.00 82.62 86 LYS A O 1
ATOM 689 N N . ASN A 1 87 ? -9.445 -1.080 12.536 1.00 87.81 87 ASN A N 1
ATOM 690 C CA . ASN A 1 87 ? -10.158 -2.358 12.553 1.00 87.81 87 ASN A CA 1
ATOM 691 C C . ASN A 1 87 ? -9.760 -3.165 13.805 1.00 87.81 87 ASN A C 1
ATOM 693 O O . ASN A 1 87 ? -8.572 -3.435 14.027 1.00 87.81 87 ASN A O 1
ATOM 697 N N . ILE A 1 88 ? -10.732 -3.588 14.620 1.00 90.50 88 ILE A N 1
ATOM 698 C CA . ILE A 1 88 ? -10.482 -4.409 15.820 1.00 90.50 88 ILE A CA 1
ATOM 699 C C . ILE A 1 88 ? -9.789 -5.739 15.478 1.00 90.50 88 ILE A C 1
ATOM 701 O O . ILE A 1 88 ? -9.010 -6.283 16.271 1.00 90.50 88 ILE A O 1
ATOM 705 N N . ASN A 1 89 ? -10.017 -6.255 14.269 1.00 89.81 89 ASN A N 1
ATOM 706 C CA . ASN A 1 89 ? -9.407 -7.484 13.775 1.00 89.81 89 ASN A CA 1
ATOM 707 C C . ASN A 1 89 ? -7.910 -7.325 13.458 1.00 89.81 89 ASN A C 1
ATOM 709 O O . ASN A 1 89 ? -7.187 -8.316 13.400 1.00 89.81 89 ASN A O 1
ATOM 713 N N . GLU A 1 90 ? -7.411 -6.095 13.360 1.00 89.50 90 GLU A N 1
ATOM 714 C CA . GLU A 1 90 ? -5.994 -5.802 13.110 1.00 89.50 90 GLU A CA 1
ATOM 715 C C . GLU A 1 90 ? -5.296 -5.151 14.310 1.00 89.50 90 GLU A C 1
ATOM 717 O O . GLU A 1 90 ? -4.070 -5.051 14.342 1.00 89.50 90 GLU A O 1
ATOM 722 N N . ALA A 1 91 ? -6.063 -4.726 15.316 1.00 91.06 91 ALA A N 1
ATOM 723 C CA . ALA A 1 91 ? -5.538 -4.090 16.515 1.00 91.06 91 ALA A CA 1
ATOM 724 C C . ALA A 1 91 ? -4.576 -5.012 17.287 1.00 91.06 91 ALA A C 1
ATOM 726 O O . ALA A 1 91 ? -4.834 -6.213 17.480 1.00 91.06 91 ALA A O 1
ATOM 727 N N . SER A 1 92 ? -3.459 -4.442 17.736 1.00 93.56 92 SER A N 1
ATOM 728 C CA . SER A 1 92 ? -2.506 -5.100 18.626 1.00 93.56 92 SER A CA 1
ATOM 729 C C . SER A 1 92 ? -3.060 -5.180 20.052 1.00 93.56 92 SER A C 1
ATOM 731 O O . SER A 1 92 ? -4.008 -4.485 20.413 1.00 93.56 92 SER A O 1
ATOM 733 N N . ILE A 1 93 ? -2.465 -6.033 20.893 1.00 94.19 93 ILE A N 1
ATOM 734 C CA . ILE A 1 93 ? -2.873 -6.140 22.303 1.00 94.19 93 ILE A CA 1
ATOM 735 C C . ILE A 1 93 ? -2.709 -4.792 23.010 1.00 94.19 93 ILE A C 1
ATOM 737 O O . ILE A 1 93 ? -3.618 -4.378 23.721 1.00 94.19 93 ILE A O 1
ATOM 741 N N . ASP A 1 94 ? -1.588 -4.110 22.785 1.00 93.75 94 ASP A N 1
ATOM 742 C CA . ASP A 1 94 ? -1.287 -2.849 23.462 1.00 93.75 94 ASP A CA 1
ATOM 743 C C . ASP A 1 94 ? -2.253 -1.736 23.004 1.00 93.75 94 ASP A C 1
ATOM 745 O O . AS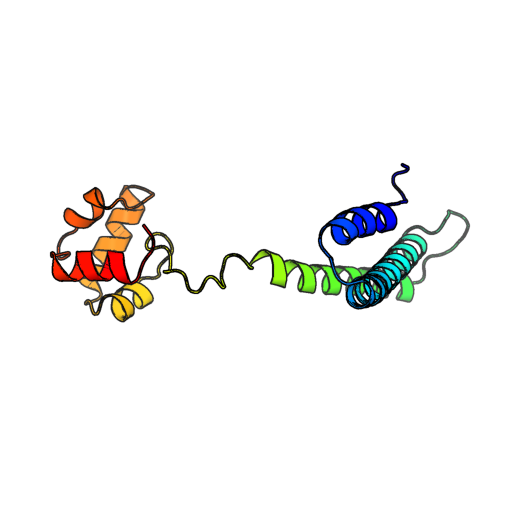P A 1 94 ? -2.709 -0.930 23.811 1.00 93.75 94 ASP A O 1
ATOM 749 N N . GLU A 1 95 ? -2.658 -1.738 21.730 1.00 91.81 95 GLU A N 1
ATOM 750 C CA . GLU A 1 95 ? -3.671 -0.808 21.211 1.00 91.81 95 GLU A CA 1
ATOM 751 C C . GLU A 1 95 ? -5.054 -1.060 21.812 1.00 91.81 95 GLU A C 1
ATOM 753 O O . GLU A 1 95 ? -5.747 -0.110 22.167 1.00 91.81 95 GLU A O 1
ATOM 758 N N . LEU A 1 96 ? -5.445 -2.328 21.979 1.00 94.06 96 LEU A N 1
ATOM 759 C CA . LEU A 1 96 ? -6.693 -2.686 22.654 1.00 94.06 96 LEU A CA 1
ATOM 760 C C . LEU A 1 96 ? -6.683 -2.243 24.123 1.00 94.06 96 LEU A C 1
ATOM 762 O O . LEU A 1 96 ? -7.703 -1.760 24.610 1.00 94.06 96 LEU A O 1
ATOM 766 N N . GLU A 1 97 ? -5.556 -2.387 24.828 1.00 95.06 97 GLU A N 1
ATOM 767 C CA . GLU A 1 97 ? -5.417 -1.918 26.215 1.00 95.06 97 GLU A CA 1
ATOM 768 C C . GLU A 1 97 ? -5.606 -0.401 26.316 1.00 95.06 97 GLU A C 1
ATOM 770 O O . GLU A 1 97 ? -6.413 0.060 27.126 1.00 95.06 97 GLU A O 1
ATOM 775 N N . VAL A 1 98 ? -4.906 0.359 25.468 1.00 93.25 98 VAL A N 1
ATOM 776 C CA . VAL A 1 98 ? -4.923 1.828 25.489 1.00 93.25 98 VAL A CA 1
ATOM 777 C C . VAL A 1 98 ? -6.275 2.382 25.041 1.00 93.25 98 VAL A C 1
ATOM 779 O O . VAL A 1 98 ? -6.859 3.204 25.743 1.00 93.25 98 VAL A O 1
ATOM 782 N N . MET A 1 99 ? -6.801 1.930 23.900 1.00 90.19 99 MET A N 1
ATOM 783 C CA . MET A 1 99 ? -8.023 2.503 23.320 1.00 90.19 99 MET A CA 1
ATOM 784 C C . MET A 1 99 ? -9.280 2.113 24.101 1.00 90.19 99 MET A C 1
ATOM 786 O O . MET A 1 99 ? -10.205 2.912 24.243 1.00 90.19 99 MET A O 1
ATOM 790 N N . LEU A 1 100 ? -9.330 0.896 24.652 1.00 92.00 100 LEU A N 1
ATOM 791 C CA . LEU A 1 100 ? -10.495 0.448 25.418 1.00 92.00 100 LEU A CA 1
ATOM 792 C C . LEU A 1 100 ? -10.387 0.779 26.912 1.00 92.00 100 LEU A C 1
ATOM 794 O O . LEU A 1 100 ? -11.412 0.730 27.603 1.00 92.00 100 LEU A O 1
ATOM 798 N N . ASP A 1 101 ? -9.202 1.174 27.396 1.00 93.25 101 ASP A N 1
ATOM 799 C CA . ASP A 1 101 ? -8.881 1.347 28.821 1.00 93.25 101 ASP A CA 1
ATOM 800 C C . ASP A 1 101 ? -9.170 0.050 29.598 1.00 93.25 101 ASP A C 1
ATOM 802 O O . ASP A 1 101 ? -10.009 -0.017 30.503 1.00 93.25 101 ASP A O 1
ATOM 806 N N . VAL A 1 102 ? -8.535 -1.040 29.154 1.00 93.81 102 VAL A N 1
ATOM 807 C CA . VAL A 1 102 ? -8.720 -2.389 29.710 1.00 93.81 102 VAL A CA 1
ATOM 808 C C . VAL A 1 102 ? -7.388 -3.024 30.086 1.00 93.81 102 VAL A C 1
ATOM 810 O O . VAL A 1 102 ? -6.350 -2.753 29.496 1.00 93.81 102 VAL A O 1
ATOM 813 N N . LYS A 1 103 ? -7.423 -3.946 31.053 1.00 96.00 103 LYS A N 1
ATOM 814 C CA . LYS A 1 103 ? -6.249 -4.747 31.425 1.00 96.00 103 LYS A CA 1
ATOM 815 C C . LYS A 1 103 ? -5.911 -5.771 30.337 1.00 96.00 103 LYS A C 1
ATOM 817 O O . LYS A 1 103 ? -6.819 -6.348 29.730 1.00 96.00 103 LYS A O 1
ATOM 822 N N . ARG A 1 104 ? -4.631 -6.147 30.239 1.00 95.06 104 ARG A N 1
ATOM 823 C CA . ARG A 1 104 ? -4.095 -7.152 29.297 1.00 95.06 104 ARG A CA 1
ATOM 824 C C . ARG A 1 104 ? -4.878 -8.451 29.209 1.00 95.06 104 ARG A C 1
ATOM 826 O O . ARG A 1 104 ? -4.939 -9.054 28.145 1.00 95.06 104 ARG A O 1
ATOM 833 N N . GLY A 1 105 ? -5.468 -8.903 30.316 1.00 96.19 105 GLY A N 1
ATOM 834 C CA . GLY A 1 105 ? -6.306 -10.104 30.334 1.00 96.19 105 GLY A CA 1
ATOM 835 C C . GLY A 1 105 ? -7.512 -10.001 29.394 1.00 96.19 105 GLY A C 1
ATOM 836 O O . GLY A 1 105 ? -7.771 -10.928 28.634 1.00 96.19 105 GLY A O 1
ATOM 837 N N . ILE A 1 106 ? -8.198 -8.855 29.385 1.00 94.25 106 ILE A N 1
ATOM 838 C CA . ILE A 1 106 ? -9.363 -8.615 28.520 1.00 94.25 106 ILE A CA 1
ATOM 839 C C . ILE A 1 106 ? -8.907 -8.466 27.064 1.00 94.25 106 ILE A C 1
ATOM 841 O O . ILE A 1 106 ? -9.470 -9.112 26.183 1.00 94.25 106 ILE A O 1
ATOM 845 N N . ALA A 1 107 ? -7.834 -7.709 26.812 1.00 96.00 107 ALA A N 1
ATOM 846 C CA . ALA A 1 107 ? -7.259 -7.573 25.471 1.00 96.00 107 ALA A CA 1
ATOM 847 C C . ALA A 1 107 ? -6.837 -8.935 24.878 1.00 96.00 107 ALA A C 1
ATOM 849 O O . ALA A 1 107 ? -7.134 -9.238 23.722 1.00 96.00 107 ALA A O 1
ATOM 850 N N . LYS A 1 108 ? -6.228 -9.815 25.688 1.00 96.56 108 LYS A N 1
ATOM 851 C CA . LYS A 1 108 ? -5.902 -11.194 25.287 1.00 96.56 108 LYS A CA 1
ATOM 852 C C . LYS A 1 108 ? -7.143 -12.021 24.960 1.00 96.56 108 LYS A C 1
ATOM 854 O O . LYS A 1 108 ? -7.097 -12.785 24.001 1.00 96.56 108 LYS A O 1
ATOM 859 N N . ASN A 1 109 ? -8.235 -11.876 25.710 1.00 96.19 109 ASN A N 1
ATOM 860 C CA . ASN A 1 109 ? -9.482 -12.586 25.412 1.00 96.19 109 ASN A CA 1
ATOM 861 C C . ASN A 1 109 ? -10.067 -12.159 24.058 1.00 96.19 109 ASN A C 1
ATOM 863 O O . ASN A 1 109 ? -10.539 -13.013 23.310 1.00 96.19 109 ASN A O 1
ATOM 867 N N . ILE A 1 110 ? -9.970 -10.870 23.713 1.00 94.00 110 ILE A N 1
ATOM 868 C CA . ILE A 1 110 ? -10.388 -10.344 22.405 1.00 94.00 110 ILE A CA 1
ATOM 869 C C . ILE A 1 110 ? -9.552 -10.955 21.279 1.00 94.00 110 ILE A C 1
ATOM 871 O O . ILE A 1 110 ? -10.105 -11.530 20.341 1.00 94.00 110 ILE A O 1
ATOM 875 N N . VAL A 1 111 ? -8.223 -10.921 21.404 1.00 94.69 111 VAL A N 1
ATOM 876 C CA . VAL A 1 111 ? -7.325 -11.525 20.406 1.00 94.69 111 VAL A CA 1
ATOM 877 C C . VAL A 1 111 ? -7.525 -13.039 20.308 1.00 94.69 111 VAL A C 1
ATOM 879 O O . VAL A 1 111 ? -7.515 -13.586 19.208 1.00 94.69 111 VAL A O 1
ATOM 882 N N . LYS A 1 112 ? -7.764 -13.728 21.428 1.00 95.06 112 LYS A N 1
ATOM 883 C CA . LYS A 1 112 ? -8.058 -15.166 21.433 1.00 95.06 112 LYS A CA 1
ATOM 884 C C . LYS A 1 112 ? -9.328 -15.469 20.640 1.00 95.06 112 LYS A C 1
ATOM 886 O O . LYS A 1 112 ? -9.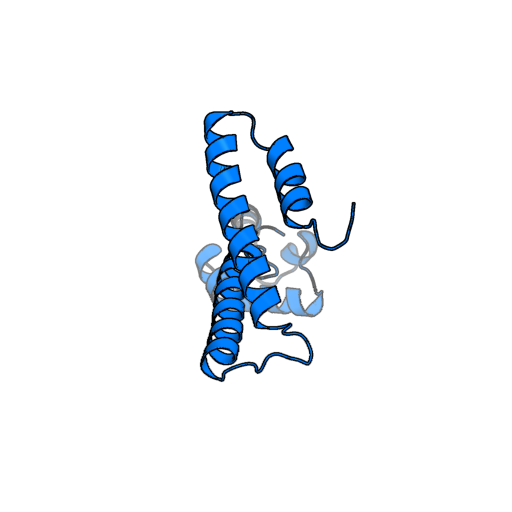295 -16.309 19.746 1.00 95.06 112 LYS A O 1
ATOM 891 N N . LYS A 1 113 ? -10.417 -14.742 20.909 1.00 94.44 113 LYS A N 1
ATOM 892 C CA . LYS A 1 113 ? -11.690 -14.917 20.200 1.00 94.44 113 LYS A CA 1
ATOM 893 C C . LYS A 1 113 ? -11.551 -14.613 18.703 1.00 94.44 113 LYS A C 1
ATOM 895 O O . LYS A 1 113 ? -12.150 -15.312 17.888 1.00 94.44 113 LYS A O 1
ATOM 900 N N . ARG A 1 114 ? -10.717 -13.629 18.345 1.00 93.31 114 ARG A N 1
ATOM 901 C CA . ARG A 1 114 ? -10.357 -13.314 16.955 1.00 93.31 114 ARG A CA 1
ATOM 902 C C . ARG A 1 114 ? -9.658 -14.485 16.270 1.00 93.31 114 ARG A C 1
ATOM 904 O O . ARG A 1 114 ? -10.068 -14.876 15.189 1.00 93.31 114 ARG A O 1
ATOM 911 N N . ILE A 1 115 ? -8.644 -15.069 16.908 1.00 91.62 115 ILE A N 1
ATOM 912 C CA . ILE A 1 115 ? -7.906 -16.216 16.356 1.00 91.62 115 ILE A CA 1
ATOM 913 C C . ILE A 1 115 ? -8.828 -17.431 16.183 1.00 91.62 115 ILE A C 1
ATOM 915 O O . ILE A 1 115 ? -8.746 -18.116 15.170 1.00 91.62 115 ILE A O 1
ATOM 919 N N . GLU A 1 116 ? -9.726 -17.679 17.138 1.00 92.38 116 GLU A N 1
ATOM 920 C CA . GLU A 1 116 ? -10.662 -18.812 17.090 1.00 92.38 116 GLU A CA 1
ATOM 921 C C . GLU A 1 116 ? -11.690 -18.710 15.950 1.00 92.38 116 GLU A C 1
ATOM 923 O O . GLU A 1 116 ? -12.102 -19.736 15.418 1.00 92.38 116 GLU A O 1
ATOM 928 N N . ASN A 1 117 ? -12.116 -17.498 15.579 1.00 90.25 117 ASN A N 1
ATOM 929 C CA . ASN A 1 117 ? -13.214 -17.280 14.623 1.00 90.25 117 ASN A CA 1
ATOM 930 C C . ASN A 1 117 ? -12.761 -16.643 13.297 1.00 90.25 117 ASN A C 1
ATOM 932 O O . ASN A 1 117 ? -13.571 -16.466 12.389 1.00 90.25 117 ASN A O 1
ATOM 936 N N . GLY A 1 118 ? -11.487 -16.264 13.178 1.00 86.62 118 GLY A N 1
ATOM 937 C CA . GLY A 1 118 ? -10.925 -15.508 12.055 1.00 86.62 118 GLY A CA 1
ATOM 938 C C . GLY A 1 118 ? -11.282 -14.020 12.096 1.00 86.62 118 GLY A C 1
ATOM 939 O O . GLY A 1 118 ? -10.391 -13.174 12.068 1.00 86.62 118 GLY A O 1
ATOM 940 N N . VAL A 1 119 ? -12.574 -13.703 12.207 1.00 88.44 119 VAL A N 1
ATOM 941 C CA . VAL A 1 119 ? -13.101 -12.331 12.253 1.00 88.44 119 VAL A CA 1
ATOM 942 C C . VAL A 1 119 ? -14.066 -12.185 13.427 1.00 88.44 119 VAL A C 1
ATOM 944 O O . VAL A 1 119 ? -14.915 -13.043 13.676 1.00 88.44 119 VAL A O 1
ATOM 947 N N . LEU A 1 120 ? -13.939 -11.090 14.169 1.00 90.44 120 LEU A N 1
ATOM 948 C CA . LEU A 1 120 ? -14.854 -10.719 15.236 1.00 90.44 120 LEU A CA 1
ATOM 949 C C . LEU A 1 120 ? -16.074 -10.010 14.658 1.00 90.44 120 LEU A C 1
ATOM 951 O O . LEU A 1 120 ? -15.956 -8.987 14.000 1.00 90.44 120 LEU A O 1
ATOM 955 N N . THR A 1 121 ? -17.258 -10.522 14.977 1.00 89.31 121 THR A N 1
ATOM 956 C CA . THR A 1 121 ? -18.529 -9.828 14.746 1.00 89.31 121 THR A CA 1
ATOM 957 C C . THR A 1 121 ? -19.054 -9.252 16.057 1.00 89.31 121 THR A C 1
ATOM 959 O O . THR A 1 121 ? -18.681 -9.698 17.145 1.00 89.31 121 THR A O 1
ATOM 962 N N . LEU A 1 122 ? -19.991 -8.304 15.982 1.00 87.38 122 LEU A N 1
ATOM 963 C CA . LEU A 1 122 ? -20.626 -7.711 17.167 1.00 87.38 122 LEU A CA 1
ATOM 964 C C . LEU A 1 122 ? -21.234 -8.735 18.135 1.00 87.38 122 LEU A C 1
ATOM 966 O O . LEU A 1 122 ? -21.253 -8.491 19.340 1.00 87.38 122 LEU A O 1
ATOM 970 N N . GLN A 1 123 ? -21.736 -9.864 17.630 1.00 87.94 123 GLN A N 1
ATOM 971 C CA . GLN A 1 123 ? -22.276 -10.920 18.488 1.00 87.94 123 GLN A CA 1
ATOM 972 C C . GLN A 1 123 ? -21.155 -11.673 19.201 1.00 87.94 123 GLN A C 1
ATOM 974 O O . GLN A 1 123 ? -21.205 -11.821 20.417 1.00 87.94 123 GLN A O 1
ATOM 979 N N . LEU A 1 124 ? -20.090 -12.036 18.477 1.00 90.19 124 LEU A N 1
ATOM 980 C CA . LEU A 1 124 ? -18.936 -12.715 19.068 1.00 90.19 124 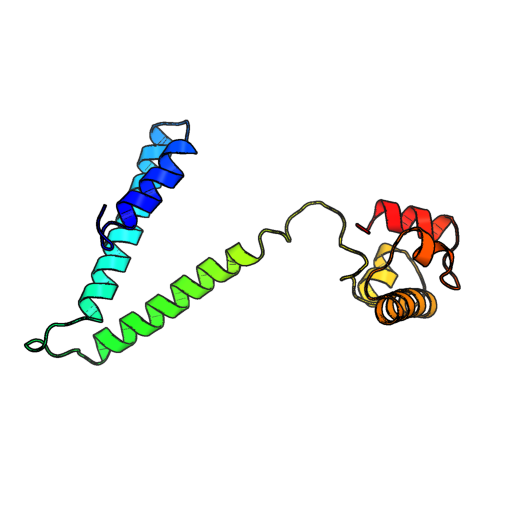LEU A CA 1
ATOM 981 C C . LEU A 1 124 ? -18.250 -11.869 20.142 1.00 90.19 124 LEU A C 1
ATOM 983 O O . LEU A 1 124 ? -17.726 -12.436 21.097 1.00 90.19 124 LEU A O 1
ATOM 987 N N . ILE A 1 125 ? -18.269 -10.538 20.003 1.00 90.94 125 ILE A N 1
ATOM 988 C CA . ILE A 1 125 ? -17.672 -9.610 20.972 1.00 90.94 125 ILE A CA 1
ATOM 989 C C . ILE A 1 125 ? -18.424 -9.617 22.309 1.00 90.94 125 ILE A C 1
ATOM 991 O O . ILE A 1 125 ? -17.790 -9.545 23.362 1.00 90.94 125 ILE A O 1
ATOM 995 N N . LYS A 1 126 ? -19.757 -9.740 22.291 1.00 90.94 126 LYS A N 1
ATOM 996 C CA . LYS A 1 126 ? -20.578 -9.795 23.516 1.00 90.94 126 LYS A CA 1
ATOM 997 C C . LYS A 1 126 ? -20.295 -11.033 24.362 1.00 90.94 126 LYS A C 1
ATOM 999 O O . LYS A 1 126 ? -20.422 -10.974 25.579 1.00 90.94 126 LYS A O 1
ATOM 1004 N N . ASP A 1 127 ? -19.877 -12.119 23.720 1.00 91.88 127 ASP A N 1
ATOM 1005 C CA . ASP A 1 127 ? -19.586 -13.392 24.381 1.00 91.88 127 ASP A CA 1
ATOM 1006 C C . ASP A 1 127 ? -18.160 -13.452 24.960 1.00 91.88 127 ASP A C 1
ATOM 1008 O O . ASP A 1 127 ? -17.753 -14.475 25.519 1.00 91.88 127 ASP A O 1
ATOM 1012 N N . ILE A 1 128 ? -17.358 -12.389 24.809 1.00 92.50 128 ILE A N 1
ATOM 1013 C CA . ILE A 1 128 ? -15.973 -12.368 25.284 1.00 92.50 128 ILE A CA 1
ATOM 1014 C C . ILE A 1 128 ? -15.947 -12.165 26.806 1.00 92.50 128 ILE A C 1
ATOM 1016 O O . ILE A 1 128 ? -16.450 -11.155 27.309 1.00 92.50 128 ILE A O 1
ATOM 1020 N N . PRO A 1 129 ? -15.277 -13.052 27.567 1.00 90.81 129 PRO A N 1
ATOM 1021 C CA . PRO A 1 129 ? -15.140 -12.889 29.008 1.00 90.81 129 PRO A CA 1
ATOM 1022 C C . PRO A 1 129 ? -14.472 -11.557 29.373 1.00 90.81 129 PRO A C 1
ATOM 1024 O O . PRO A 1 129 ? -13.337 -11.281 28.972 1.00 90.81 129 PRO A O 1
ATOM 1027 N N . GLY A 1 130 ? -15.172 -10.746 30.169 1.00 89.25 130 GLY A N 1
ATOM 1028 C CA . GLY A 1 130 ? -14.710 -9.428 30.609 1.00 89.25 130 GLY A CA 1
ATOM 1029 C C . GLY A 1 130 ? -15.123 -8.264 29.704 1.00 89.25 130 GLY A C 1
ATOM 1030 O O . GLY A 1 130 ? -14.883 -7.120 30.082 1.00 89.25 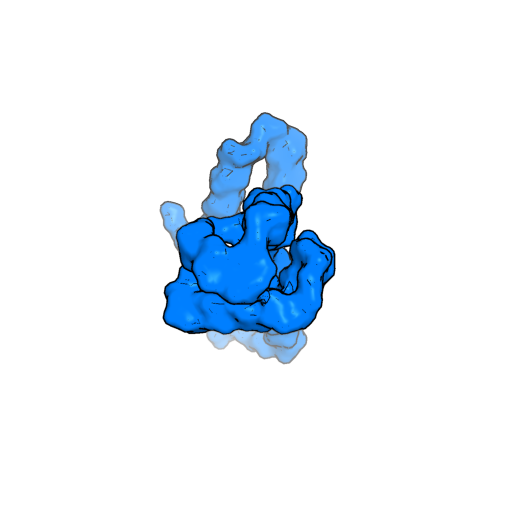130 GLY A O 1
ATOM 1031 N N . VAL A 1 131 ? -15.778 -8.514 28.564 1.00 91.12 131 VAL A N 1
ATOM 1032 C CA . VAL A 1 131 ? -16.373 -7.460 27.727 1.00 91.12 131 VAL A CA 1
ATOM 1033 C C . VAL A 1 131 ? -17.809 -7.202 28.184 1.00 91.12 131 VAL A C 1
ATOM 1035 O O . VAL A 1 131 ? -18.736 -7.931 27.855 1.00 91.12 131 VAL A O 1
ATOM 1038 N N . GLY A 1 132 ? -17.987 -6.152 28.987 1.00 90.44 132 GLY A N 1
ATOM 1039 C CA . GLY A 1 132 ? -19.307 -5.657 29.389 1.00 90.44 132 GLY A CA 1
ATOM 1040 C C . GLY A 1 132 ? -19.856 -4.567 28.452 1.00 90.44 132 GLY A C 1
ATOM 1041 O O . GLY A 1 132 ? -19.153 -4.128 27.537 1.00 90.44 132 GLY A O 1
ATOM 1042 N N . PRO A 1 133 ? -21.064 -4.033 28.726 1.00 90.75 133 PRO A N 1
ATOM 1043 C CA . PRO A 1 133 ? -21.714 -3.016 27.891 1.00 90.75 133 PRO A CA 1
ATOM 1044 C C . PRO A 1 133 ? -20.847 -1.772 27.657 1.00 90.75 133 PRO A C 1
ATOM 1046 O O . PRO A 1 133 ? -20.762 -1.275 26.542 1.00 90.75 133 PRO A O 1
ATOM 1049 N N . LYS A 1 134 ? -20.129 -1.316 28.694 1.00 92.31 134 LYS A N 1
ATOM 1050 C CA . LYS A 1 134 ? -19.223 -0.158 28.617 1.00 92.31 134 LYS A CA 1
ATOM 1051 C C . LYS A 1 134 ? -18.079 -0.373 27.620 1.00 92.31 134 LYS A C 1
ATOM 1053 O O . LYS A 1 134 ? -17.746 0.535 26.866 1.00 92.31 134 LYS A O 1
ATOM 1058 N N . ILE A 1 135 ? -17.472 -1.561 27.630 1.00 92.62 135 ILE A N 1
ATOM 1059 C CA . ILE A 1 135 ? -16.359 -1.898 26.732 1.00 92.62 135 ILE A CA 1
ATOM 1060 C C . ILE A 1 135 ? -16.892 -2.098 25.315 1.00 92.62 135 ILE A C 1
ATOM 1062 O O . ILE A 1 135 ? -16.283 -1.609 24.373 1.00 92.62 135 ILE A O 1
ATOM 1066 N N . LEU A 1 136 ? -18.058 -2.730 25.162 1.00 92.75 136 LEU A N 1
ATOM 1067 C CA . LEU A 1 136 ? -18.711 -2.887 23.864 1.00 92.75 136 LEU A CA 1
ATOM 1068 C C . LEU A 1 136 ? -19.012 -1.532 23.202 1.00 92.75 136 LEU A C 1
ATOM 1070 O O . LEU A 1 136 ? -18.710 -1.356 22.024 1.00 92.75 136 LEU A O 1
ATOM 1074 N N . SER A 1 137 ? -19.541 -0.562 23.954 1.00 91.38 137 SER A N 1
ATOM 1075 C CA . SER A 1 137 ? -19.778 0.791 23.436 1.00 91.38 137 SER A CA 1
ATOM 1076 C C . SER A 1 137 ? -18.481 1.495 23.034 1.00 91.38 137 SER A C 1
ATOM 1078 O O . SER A 1 137 ? -18.454 2.147 21.996 1.00 91.38 137 SER A O 1
ATOM 1080 N N . LYS A 1 138 ? -17.395 1.333 23.805 1.00 91.62 138 LYS A N 1
ATOM 1081 C CA . LYS A 1 138 ? -16.074 1.858 23.419 1.00 91.62 138 LYS A CA 1
ATOM 1082 C C . LYS A 1 138 ? -15.532 1.189 22.162 1.00 91.62 138 LYS A C 1
ATOM 1084 O O . LYS A 1 138 ? -15.033 1.883 21.293 1.00 91.62 138 LYS A O 1
ATOM 1089 N N . ILE A 1 139 ? -15.675 -0.129 22.026 1.00 91.38 139 ILE A N 1
ATOM 1090 C CA . ILE A 1 139 ? -15.271 -0.847 20.811 1.00 91.38 139 ILE A CA 1
ATOM 1091 C C . ILE A 1 139 ? -16.000 -0.267 19.594 1.00 91.38 139 ILE A C 1
ATOM 1093 O O . ILE A 1 139 ? -15.357 0.080 18.617 1.00 91.38 139 ILE A O 1
ATOM 1097 N N . GLN A 1 140 ? -17.319 -0.082 19.678 1.00 89.88 140 GLN A N 1
ATOM 1098 C CA . GLN A 1 140 ? -18.106 0.522 18.596 1.00 89.88 140 GLN A CA 1
ATOM 1099 C C . GLN A 1 140 ? -17.745 1.993 18.329 1.00 89.88 140 GLN A C 1
ATOM 1101 O O . GLN A 1 140 ? -17.983 2.493 17.229 1.00 89.88 140 GLN A O 1
ATOM 1106 N N . ALA A 1 141 ? -17.218 2.712 19.323 1.00 88.19 141 ALA A N 1
ATOM 1107 C CA . ALA A 1 141 ? -16.812 4.109 19.202 1.00 88.19 141 ALA A CA 1
ATOM 1108 C C . ALA A 1 141 ? -15.397 4.274 18.627 1.00 88.19 141 ALA A C 1
ATOM 1110 O O . ALA A 1 141 ? -15.195 5.188 17.839 1.00 88.19 141 ALA A O 1
ATOM 1111 N N . GLU A 1 142 ? -14.464 3.386 18.967 1.00 87.75 142 GLU A N 1
ATOM 1112 C CA . GLU A 1 142 ? -13.028 3.524 18.672 1.00 87.75 142 GLU A CA 1
ATOM 1113 C C . GLU A 1 142 ? -12.534 2.583 17.561 1.00 87.75 142 GLU A C 1
ATOM 1115 O O . GLU A 1 142 ? -11.484 2.837 16.969 1.00 87.75 142 GLU A O 1
ATOM 1120 N N . PHE A 1 143 ? -13.278 1.510 17.256 1.00 89.56 143 PHE A N 1
ATOM 1121 C CA . PHE A 1 143 ? -12.899 0.502 16.264 1.00 89.56 143 PHE A CA 1
ATOM 1122 C C . PHE A 1 143 ? -13.979 0.258 15.200 1.00 89.56 143 PHE A C 1
ATOM 1124 O O . PHE A 1 143 ? -15.180 0.316 15.476 1.00 89.56 143 PHE A O 1
ATOM 1131 N N . ASP A 1 144 ? -13.521 -0.072 13.995 1.00 88.31 144 ASP A N 1
ATOM 1132 C CA . ASP A 1 144 ? -14.323 -0.722 12.961 1.00 88.31 144 ASP A CA 1
ATOM 1133 C C . ASP A 1 144 ? -14.335 -2.238 13.220 1.00 88.31 144 ASP A C 1
ATOM 1135 O O . ASP A 1 144 ? -13.347 -2.806 13.702 1.00 88.31 144 ASP A O 1
ATOM 1139 N N . ILE A 1 145 ? -15.471 -2.888 12.948 1.00 82.06 145 ILE A N 1
ATOM 1140 C CA . ILE A 1 145 ? -15.726 -4.309 13.247 1.00 82.06 145 ILE A CA 1
ATOM 1141 C C . ILE A 1 145 ? -15.963 -5.072 11.954 1.00 82.06 145 ILE A C 1
ATOM 1143 O O . ILE A 1 145 ? -16.886 -4.665 11.214 1.00 82.06 145 ILE A O 1
#

pLDDT: mean 80.3, std 11.75, range [45.09, 96.56]

Radius of gyration: 25.43 Å; chains: 1; bounding box: 51×44×63 Å

Foldseek 3Di:
DDPLCVLVVVLVVVVVVDPDPVVNVVVNVVSVVVSVVVVVLVCLVDPPPVDDRDPVSVVVSVVVVVVVVVVVVVVVVVVPPDPDAAALLPDDLVRLCVQLVDDSVQSVQSNVLCVVPVHDDLVSQPVGPPCDPSSSVSCVVRHDD

Sequence (145 aa):
MGKGQYINRLWAFMDDSITSSSNKDLAKSHVDYLGAWLQGSYKLTNKGVHSELTQIEATKAVFHTYLMISDILEYINLEKHSNGKKNINEASIDELEVMLDVKRGIAKNIVKKRIENGVLTLQLIKDIPGVGPKILSKIQAEFDI